Protein AF-A0A7Y2JK57-F1 (afdb_monomer_lite)

Secondary structure (DSSP, 8-state):
--HHHHHHHHHHIIIIIHHHHHHHHTTSSTTHHHHS-TTTHHHHHHHHH--SHHHHHHHHHHHHHHHHHHHHHHHHHHHHHHHHHTTT-----HHHHHHHHHHHHHHHHHHHHHHHTTTS-HHHHHHHHHHHHHHHHHHHHHHHHHHHHHHHHHHHHHHHHHHHHHS---

Sequence (170 aa):
CVFAPALVCFAWMTILGGTAIDLELTGGADGAIIGASNTAKLFVTLGEMISGGFLSAVTIMCVVLILTFLVTSADSGILVMNTIMSGGDQEVGNRHKIVWGVILTAVIGTLLIAGKSGGEDPMNALRNAMIIGALPFTMVMGLMCVALAKALYRDGQREKAATLAATPAE

Radius of gyration: 24.56 Å; chains: 1; bounding box: 64×49×66 Å

Structure (mmCIF, N/CA/C/O backbone):
data_AF-A0A7Y2JK57-F1
#
_entry.id   AF-A0A7Y2JK57-F1
#
loop_
_atom_site.group_PDB
_atom_site.id
_atom_site.type_symbol
_atom_site.label_atom_id
_atom_site.label_alt_id
_atom_site.label_comp_id
_atom_site.label_asym_id
_atom_site.label_entity_id
_atom_site.label_seq_id
_atom_site.pdbx_PDB_ins_code
_atom_site.Cartn_x
_atom_site.Cartn_y
_atom_site.Cartn_z
_atom_site.occupancy
_atom_site.B_iso_or_equiv
_atom_site.auth_seq_id
_atom_site.auth_comp_id
_atom_site.auth_asym_id
_atom_site.auth_atom_id
_atom_site.pdbx_PDB_model_num
ATOM 1 N N . CYS A 1 1 ? -11.832 12.398 6.730 1.00 67.56 1 CYS A N 1
ATOM 2 C CA . CYS A 1 1 ? -11.334 13.070 5.509 1.00 67.56 1 CYS A CA 1
ATOM 3 C C . CYS A 1 1 ? -11.088 12.050 4.392 1.00 67.56 1 CYS A C 1
ATOM 5 O O . CYS A 1 1 ? -9.953 11.649 4.182 1.00 67.56 1 CYS A O 1
ATOM 7 N N . VAL A 1 2 ? -12.139 11.597 3.698 1.00 91.19 2 VAL A N 1
ATOM 8 C CA . VAL A 1 2 ? -12.035 10.531 2.670 1.00 91.19 2 VAL A CA 1
ATOM 9 C C . VAL A 1 2 ? -11.585 11.075 1.304 1.00 91.19 2 VAL A C 1
ATOM 11 O O . VAL A 1 2 ? -10.992 10.355 0.510 1.00 91.19 2 VAL A O 1
ATOM 14 N N . PHE A 1 3 ? -11.795 12.369 1.045 1.00 93.06 3 PHE A N 1
ATOM 15 C CA . PHE A 1 3 ? -11.493 12.988 -0.249 1.00 93.06 3 PHE A CA 1
ATOM 16 C C . PHE A 1 3 ? -9.996 13.067 -0.572 1.00 93.06 3 PHE A C 1
ATOM 18 O O . PHE A 1 3 ? -9.617 12.876 -1.721 1.00 93.06 3 PHE A O 1
ATOM 25 N N . ALA A 1 4 ? -9.140 13.305 0.427 1.00 93.31 4 ALA A N 1
ATOM 26 C CA . ALA A 1 4 ? -7.697 13.435 0.216 1.00 93.31 4 ALA A CA 1
ATOM 27 C C . ALA A 1 4 ? -7.058 12.169 -0.399 1.00 93.31 4 ALA A C 1
ATOM 29 O O . ALA A 1 4 ? -6.470 12.285 -1.474 1.00 93.31 4 ALA A O 1
ATOM 30 N N . PRO A 1 5 ? -7.204 10.958 0.184 1.00 92.12 5 PRO A N 1
ATOM 31 C CA . PRO A 1 5 ? -6.653 9.749 -0.432 1.00 92.12 5 PRO A CA 1
ATOM 32 C C . PRO A 1 5 ? -7.316 9.418 -1.777 1.00 92.12 5 PRO A C 1
ATOM 34 O O . PRO A 1 5 ? -6.629 8.985 -2.697 1.00 92.12 5 PRO A O 1
ATOM 37 N N . ALA A 1 6 ? -8.619 9.682 -1.934 1.00 93.94 6 ALA A N 1
ATOM 38 C CA . ALA A 1 6 ? -9.322 9.435 -3.193 1.00 93.94 6 ALA A CA 1
ATOM 39 C C . ALA A 1 6 ? -8.765 10.277 -4.357 1.00 93.94 6 ALA A C 1
ATOM 41 O O . ALA A 1 6 ? -8.538 9.745 -5.442 1.00 93.94 6 ALA A O 1
ATOM 42 N N . LEU A 1 7 ? -8.493 11.568 -4.129 1.00 94.69 7 LEU A N 1
ATOM 43 C CA . LEU A 1 7 ? -7.912 12.455 -5.142 1.00 94.69 7 LEU A CA 1
ATOM 44 C C . LEU A 1 7 ? -6.485 12.049 -5.521 1.00 94.69 7 LEU A C 1
ATOM 46 O O . LEU A 1 7 ? -6.131 12.104 -6.696 1.00 94.69 7 LEU A O 1
ATOM 50 N N . VAL A 1 8 ? -5.684 11.599 -4.552 1.00 94.25 8 VAL A N 1
ATOM 51 C CA . VAL A 1 8 ? -4.322 11.111 -4.816 1.00 94.25 8 VAL A CA 1
ATOM 52 C C . VAL A 1 8 ? -4.358 9.841 -5.668 1.00 94.25 8 VAL A C 1
ATOM 54 O O . VAL A 1 8 ? -3.643 9.762 -6.666 1.00 94.25 8 VAL A O 1
ATOM 57 N N . CYS A 1 9 ? -5.220 8.874 -5.337 1.00 93.12 9 CYS A N 1
ATOM 58 C CA . CYS A 1 9 ? -5.400 7.672 -6.154 1.00 93.12 9 CYS A CA 1
ATOM 59 C C . CYS A 1 9 ? -5.885 8.012 -7.566 1.00 93.12 9 CYS A C 1
ATOM 61 O O . CYS A 1 9 ? -5.386 7.445 -8.536 1.00 93.12 9 CYS A O 1
ATOM 63 N N . PHE A 1 10 ? -6.823 8.953 -7.691 1.00 94.06 10 PHE A N 1
ATOM 64 C CA . PHE A 1 10 ? -7.305 9.409 -8.990 1.00 94.06 10 PHE A CA 1
ATOM 65 C C . PHE A 1 10 ? -6.174 10.013 -9.829 1.00 94.06 10 PHE A C 1
ATOM 67 O O . PHE A 1 10 ? -5.968 9.579 -10.958 1.00 94.06 10 PHE A O 1
ATOM 74 N N . ALA A 1 11 ? -5.398 10.943 -9.263 1.00 94.62 11 ALA A N 1
ATOM 75 C CA . ALA A 1 11 ? -4.262 11.559 -9.944 1.00 94.62 11 ALA A CA 1
ATOM 76 C C . ALA A 1 11 ? -3.203 10.526 -10.365 1.00 94.62 11 ALA A C 1
ATOM 78 O O . ALA A 1 11 ? -2.682 10.585 -11.474 1.00 94.62 11 ALA A O 1
ATOM 79 N N . TRP A 1 12 ? -2.906 9.544 -9.512 1.00 92.62 12 TRP A N 1
ATOM 80 C CA . TRP A 1 12 ? -1.958 8.478 -9.839 1.00 92.62 12 TRP A CA 1
ATOM 81 C C . TRP A 1 12 ? -2.420 7.632 -11.032 1.00 92.62 12 TRP A C 1
ATOM 83 O O . TRP A 1 12 ? -1.652 7.385 -11.964 1.00 92.62 12 TRP A O 1
ATOM 93 N N . MET A 1 13 ? -3.688 7.209 -11.020 1.00 93.56 13 MET A N 1
ATOM 94 C CA . MET A 1 13 ? -4.256 6.377 -12.080 1.00 93.56 13 MET A CA 1
ATOM 95 C C . MET A 1 13 ? -4.372 7.127 -13.408 1.00 93.56 13 MET A C 1
ATOM 97 O O . MET A 1 13 ? -4.140 6.527 -14.454 1.00 93.56 13 MET A O 1
ATOM 101 N N . THR A 1 14 ? -4.692 8.422 -13.393 1.00 93.38 14 THR A N 1
ATOM 102 C CA . THR A 1 14 ? -4.774 9.220 -14.623 1.00 93.38 14 THR A CA 1
ATOM 103 C C . THR A 1 14 ? -3.398 9.542 -15.194 1.00 93.38 14 THR A C 1
ATOM 105 O O . THR A 1 14 ? -3.212 9.400 -16.397 1.00 93.38 14 THR A O 1
ATOM 108 N N . ILE A 1 15 ? -2.421 9.910 -14.358 1.00 91.88 15 ILE A N 1
ATOM 109 C CA . ILE A 1 15 ? -1.075 10.269 -14.826 1.00 91.88 15 ILE A CA 1
ATOM 110 C C . ILE A 1 15 ? -0.331 9.037 -15.342 1.00 91.88 15 ILE A C 1
ATOM 112 O O . ILE A 1 15 ? 0.148 9.052 -16.468 1.00 91.88 15 ILE A O 1
ATOM 116 N N . LEU A 1 16 ? -0.225 7.960 -14.558 1.00 89.94 16 LEU A N 1
ATOM 117 C CA . LEU A 1 16 ? 0.567 6.794 -14.968 1.00 89.94 16 LEU A CA 1
ATOM 118 C C . LEU A 1 16 ? -0.249 5.786 -15.776 1.00 89.94 16 LEU A C 1
ATOM 120 O O . LEU A 1 16 ? 0.219 5.299 -16.800 1.00 89.94 16 LEU A O 1
ATOM 124 N N . GLY A 1 17 ? -1.470 5.481 -15.335 1.00 90.12 17 GLY A N 1
ATOM 125 C CA . GLY A 1 17 ? -2.341 4.535 -16.035 1.00 90.12 17 GLY A CA 1
ATOM 126 C C . GLY A 1 17 ? -2.852 5.091 -17.362 1.00 90.12 17 GLY A C 1
ATOM 127 O O . GLY A 1 17 ? -2.810 4.391 -18.368 1.00 90.12 17 GLY A O 1
ATOM 128 N N . GLY A 1 18 ? -3.276 6.358 -17.379 1.00 90.88 18 GLY A N 1
ATOM 129 C CA . GLY A 1 18 ? -3.697 7.038 -18.606 1.00 90.88 18 GLY A CA 1
ATOM 130 C C . GLY A 1 18 ? -2.573 7.120 -19.635 1.00 90.88 18 GLY A C 1
ATOM 131 O O . GLY A 1 18 ? -2.787 6.745 -20.782 1.00 90.88 18 GLY A O 1
ATOM 132 N N . THR A 1 19 ? -1.361 7.504 -19.217 1.00 90.50 19 THR A N 1
ATOM 133 C CA . THR A 1 19 ? -0.208 7.575 -20.133 1.00 90.50 19 THR A CA 1
ATOM 134 C C . THR A 1 19 ? 0.209 6.201 -20.660 1.00 90.50 19 THR A C 1
ATOM 136 O O . THR A 1 19 ? 0.517 6.075 -21.839 1.00 90.50 19 THR A O 1
ATOM 139 N N . ALA A 1 20 ? 0.171 5.151 -19.832 1.00 89.69 20 ALA A N 1
ATOM 140 C CA . ALA A 1 20 ? 0.449 3.788 -20.292 1.00 89.69 20 ALA A CA 1
ATOM 141 C C . ALA A 1 20 ? -0.522 3.340 -21.397 1.00 89.69 20 ALA A C 1
ATOM 143 O O . ALA A 1 20 ? -0.108 2.734 -22.381 1.00 89.69 20 ALA A O 1
ATOM 144 N N . ILE A 1 21 ? -1.812 3.651 -21.235 1.00 91.06 21 ILE A N 1
ATOM 145 C CA . ILE A 1 21 ? -2.845 3.336 -22.227 1.00 91.06 21 ILE A CA 1
ATOM 146 C C . ILE A 1 21 ? -2.632 4.157 -23.503 1.00 91.06 21 ILE A C 1
ATOM 148 O O . ILE A 1 21 ? -2.726 3.610 -24.597 1.00 91.06 21 ILE A O 1
ATOM 152 N N . ASP A 1 22 ? -2.327 5.447 -23.371 1.00 90.50 22 ASP A N 1
ATOM 153 C CA . ASP A 1 22 ? -2.100 6.345 -24.507 1.00 90.50 22 ASP A CA 1
ATOM 154 C C . ASP A 1 22 ? -0.892 5.918 -25.361 1.00 90.50 22 ASP A C 1
ATOM 156 O O . ASP A 1 22 ? -0.990 5.858 -26.589 1.00 90.50 22 ASP A O 1
ATOM 160 N N . LEU A 1 23 ? 0.214 5.523 -24.719 1.00 88.50 23 LEU A N 1
ATOM 161 C CA . LEU A 1 23 ? 1.419 5.012 -25.388 1.00 88.50 23 LEU A CA 1
ATOM 162 C C . LEU A 1 23 ? 1.170 3.710 -26.151 1.00 88.50 23 LEU A C 1
ATOM 164 O O . LEU A 1 23 ? 1.705 3.513 -27.242 1.00 88.50 23 LEU A O 1
ATOM 168 N N . GLU A 1 24 ? 0.352 2.829 -25.585 1.00 88.12 24 GLU A N 1
ATOM 169 C CA . GLU A 1 24 ? -0.007 1.560 -26.207 1.00 88.12 24 GLU A CA 1
ATOM 170 C C . GLU A 1 24 ? -0.954 1.774 -27.400 1.00 88.12 24 GLU A C 1
ATOM 172 O O . GLU A 1 24 ? -0.738 1.218 -28.474 1.00 88.12 24 GLU A O 1
ATOM 177 N N . LEU A 1 25 ? -1.962 2.643 -27.260 1.00 88.75 25 LEU A N 1
ATOM 178 C CA . LEU A 1 25 ? -2.932 2.931 -28.325 1.00 88.75 25 LEU A CA 1
ATOM 179 C C . LEU A 1 25 ? -2.341 3.737 -29.487 1.00 88.75 25 LEU A C 1
ATOM 181 O O . LEU A 1 25 ? -2.740 3.536 -30.633 1.00 88.75 25 LEU A O 1
ATOM 185 N N . THR A 1 26 ? -1.395 4.634 -29.207 1.00 87.25 26 THR A N 1
ATOM 186 C CA . THR A 1 26 ? -0.706 5.437 -30.233 1.00 87.25 26 THR A CA 1
ATOM 187 C C . THR A 1 26 ? 0.361 4.619 -30.979 1.00 87.25 26 THR A C 1
ATOM 189 O O . THR A 1 26 ? 0.925 5.088 -31.966 1.00 87.25 26 THR A O 1
ATOM 192 N N . GLY A 1 27 ? 0.630 3.382 -30.541 1.00 78.69 27 GLY A N 1
ATOM 193 C CA . GLY A 1 27 ? 1.646 2.502 -31.122 1.00 78.69 27 GLY A CA 1
ATOM 194 C C . GLY A 1 27 ? 3.078 2.849 -30.707 1.00 78.69 27 GLY A C 1
ATOM 195 O O . GLY A 1 27 ? 4.017 2.300 -31.269 1.00 78.69 27 GLY A O 1
ATOM 196 N N . GLY A 1 28 ? 3.260 3.740 -29.726 1.00 76.31 28 GLY A N 1
ATOM 197 C CA . GLY A 1 28 ? 4.577 4.107 -29.199 1.00 76.31 28 GLY A CA 1
ATOM 198 C C . GLY A 1 28 ? 5.238 2.974 -28.415 1.00 76.31 28 GLY A C 1
ATOM 199 O O . GLY A 1 28 ? 6.454 2.856 -28.450 1.00 76.31 28 GLY A O 1
ATOM 200 N N . ALA A 1 29 ? 4.439 2.124 -27.764 1.00 78.06 29 ALA A N 1
ATOM 201 C CA . ALA A 1 29 ? 4.924 0.966 -27.015 1.00 78.06 29 ALA A CA 1
ATOM 202 C C . ALA A 1 29 ? 4.898 -0.361 -27.802 1.00 78.06 29 ALA A C 1
ATOM 204 O O . ALA A 1 29 ? 5.483 -1.332 -27.337 1.00 78.06 29 ALA A O 1
ATOM 205 N N . ASP A 1 30 ? 4.212 -0.432 -28.950 1.00 81.69 30 ASP A N 1
ATOM 206 C CA . ASP A 1 30 ? 4.121 -1.618 -29.832 1.00 81.69 30 ASP A CA 1
ATOM 207 C C . ASP A 1 30 ? 3.917 -2.971 -29.100 1.00 81.69 30 ASP A C 1
ATOM 209 O O . ASP A 1 30 ? 4.612 -3.958 -29.343 1.00 81.69 30 ASP A O 1
ATOM 213 N N . GLY A 1 31 ? 2.996 -3.038 -28.132 1.00 81.38 31 GLY A N 1
ATOM 214 C CA . GLY A 1 31 ? 2.732 -4.253 -27.354 1.00 81.38 31 GLY A CA 1
ATOM 215 C C . GLY A 1 31 ? 3.665 -4.486 -26.164 1.00 81.38 31 GLY A C 1
ATOM 216 O O . GLY A 1 31 ? 3.441 -5.434 -25.402 1.00 81.38 31 GLY A O 1
ATOM 217 N N . ALA A 1 32 ? 4.689 -3.655 -25.951 1.00 83.94 32 ALA A N 1
ATOM 218 C CA . ALA A 1 32 ? 5.663 -3.835 -24.875 1.00 83.94 32 ALA A CA 1
ATOM 219 C C . ALA A 1 32 ? 5.027 -3.734 -23.480 1.00 83.94 32 ALA A C 1
ATOM 221 O O . ALA A 1 32 ? 5.381 -4.511 -22.588 1.00 83.94 32 ALA A O 1
ATOM 222 N N . ILE A 1 33 ? 4.059 -2.831 -23.271 1.00 83.62 33 ILE A N 1
ATOM 223 C CA . ILE A 1 33 ? 3.411 -2.658 -21.961 1.00 83.62 33 ILE A CA 1
ATOM 224 C C . ILE A 1 33 ? 2.402 -3.787 -21.717 1.00 83.62 33 ILE A C 1
ATOM 226 O O . ILE A 1 33 ? 2.322 -4.318 -20.604 1.00 83.62 33 ILE A O 1
ATOM 230 N N . ILE A 1 34 ? 1.655 -4.204 -22.744 1.00 85.56 34 ILE A N 1
ATOM 231 C CA . ILE A 1 34 ? 0.716 -5.333 -22.642 1.00 85.56 34 ILE A CA 1
ATOM 232 C C . ILE A 1 34 ? 1.458 -6.654 -22.391 1.00 85.56 34 ILE A C 1
ATOM 234 O O . ILE A 1 34 ? 1.031 -7.433 -21.534 1.00 85.56 34 ILE A O 1
ATOM 238 N N . GLY A 1 35 ? 2.563 -6.891 -23.103 1.00 81.94 35 GLY A N 1
ATOM 239 C CA . GLY A 1 35 ? 3.381 -8.104 -22.999 1.00 81.94 35 GLY A CA 1
ATOM 240 C C . GLY A 1 35 ? 4.244 -8.182 -21.737 1.00 81.94 35 GLY A C 1
ATOM 241 O O . GLY A 1 35 ? 4.736 -9.257 -21.389 1.00 81.94 35 GLY A O 1
ATOM 242 N N . ALA A 1 36 ? 4.421 -7.071 -21.019 1.00 84.81 36 ALA A N 1
ATOM 243 C CA . ALA A 1 36 ? 5.170 -7.045 -19.772 1.00 84.81 36 ALA A CA 1
ATOM 244 C C . ALA A 1 36 ? 4.426 -7.748 -18.624 1.00 84.81 36 ALA A C 1
ATOM 246 O O . ALA A 1 36 ? 3.202 -7.673 -18.477 1.00 84.81 36 ALA A O 1
ATOM 247 N N . SER A 1 37 ? 5.190 -8.370 -17.721 1.00 83.12 37 SER A N 1
ATOM 248 C CA . SER A 1 37 ? 4.633 -8.900 -16.473 1.00 83.12 37 SER A CA 1
ATOM 249 C C . SER A 1 37 ? 4.023 -7.773 -15.631 1.00 83.12 37 SER A C 1
ATOM 251 O O . SER A 1 37 ? 4.509 -6.642 -15.639 1.00 83.12 37 SER A O 1
ATOM 253 N N . ASN A 1 38 ? 2.981 -8.072 -14.849 1.00 82.69 38 ASN A N 1
ATOM 254 C CA . ASN A 1 38 ? 2.286 -7.057 -14.041 1.00 82.69 38 ASN A CA 1
ATOM 255 C C . ASN A 1 38 ? 3.220 -6.261 -13.108 1.00 82.69 38 ASN A C 1
ATOM 257 O O . ASN A 1 38 ? 2.955 -5.095 -12.838 1.00 82.69 38 ASN A O 1
ATOM 261 N N . THR A 1 39 ? 4.317 -6.865 -12.646 1.00 83.75 39 THR A N 1
ATOM 262 C CA . THR A 1 39 ? 5.329 -6.202 -11.808 1.00 83.75 39 THR A CA 1
ATOM 263 C C . THR A 1 39 ? 6.249 -5.278 -12.615 1.00 83.75 39 THR A C 1
ATOM 265 O O . THR A 1 39 ? 6.752 -4.294 -12.080 1.00 83.75 39 THR A O 1
ATOM 268 N N . ALA A 1 40 ? 6.468 -5.573 -13.899 1.00 86.31 40 ALA A N 1
ATOM 269 C CA . ALA A 1 40 ? 7.355 -4.812 -14.777 1.00 86.31 40 ALA A CA 1
ATOM 270 C C . ALA A 1 40 ? 6.651 -3.659 -15.510 1.00 86.31 40 ALA A C 1
ATOM 272 O O . ALA A 1 40 ? 7.324 -2.716 -15.914 1.00 86.31 40 ALA A O 1
ATOM 273 N N . LYS A 1 41 ? 5.317 -3.691 -15.648 1.00 89.25 41 LYS A N 1
ATOM 274 C CA . LYS A 1 41 ? 4.536 -2.700 -16.418 1.00 89.25 41 LYS A CA 1
ATOM 275 C C . LYS A 1 41 ? 4.844 -1.244 -16.079 1.00 89.25 41 LYS A C 1
ATOM 277 O O . LYS A 1 41 ? 4.954 -0.429 -16.988 1.00 89.25 41 LYS A O 1
ATOM 282 N N . LEU A 1 42 ? 5.028 -0.919 -14.797 1.00 88.88 42 LEU A N 1
ATOM 283 C CA . LEU A 1 42 ? 5.393 0.436 -14.370 1.00 88.88 42 LEU A CA 1
ATOM 284 C C . LEU A 1 42 ? 6.750 0.859 -14.946 1.00 88.88 42 LEU A C 1
ATOM 286 O O . LEU A 1 42 ? 6.873 1.949 -15.492 1.00 88.88 42 LEU A O 1
ATOM 290 N N . PHE A 1 43 ? 7.753 -0.012 -14.857 1.00 89.69 43 PHE A N 1
ATOM 291 C CA . PHE A 1 43 ? 9.103 0.279 -15.335 1.00 89.69 43 PHE A CA 1
ATOM 292 C C . PHE A 1 43 ? 9.183 0.305 -16.862 1.00 89.69 43 PHE A C 1
ATOM 294 O O . PHE A 1 43 ? 9.877 1.153 -17.409 1.00 89.69 43 PHE A O 1
ATOM 301 N N . VAL A 1 44 ? 8.437 -0.571 -17.541 1.00 88.19 44 VAL A N 1
ATOM 302 C CA . VAL A 1 44 ? 8.335 -0.571 -19.009 1.00 88.19 44 VAL A CA 1
ATOM 303 C C . VAL A 1 44 ? 7.661 0.709 -19.498 1.00 88.19 44 VAL A C 1
ATOM 305 O O . VAL A 1 44 ? 8.207 1.383 -20.359 1.00 88.19 44 VAL A O 1
ATOM 308 N N . THR A 1 45 ? 6.552 1.121 -18.874 1.00 88.31 45 THR A N 1
ATOM 309 C CA . THR A 1 45 ? 5.886 2.393 -19.211 1.00 88.31 45 THR A CA 1
ATOM 310 C C . THR A 1 45 ? 6.831 3.583 -19.023 1.00 88.31 45 THR A C 1
ATOM 312 O O . THR A 1 45 ? 6.915 4.449 -19.886 1.00 88.31 45 THR A O 1
ATOM 315 N N . LEU A 1 46 ? 7.584 3.626 -17.916 1.00 87.19 46 LEU A N 1
ATOM 316 C CA . LEU A 1 46 ? 8.573 4.684 -17.690 1.00 87.19 46 LEU A CA 1
ATOM 317 C C . LEU A 1 46 ? 9.702 4.664 -18.729 1.00 87.19 46 LEU A C 1
ATOM 319 O O . LEU A 1 46 ? 10.172 5.732 -19.112 1.00 87.19 46 LEU A O 1
ATOM 323 N N . GLY A 1 47 ? 10.115 3.477 -19.180 1.00 85.44 47 GLY A N 1
ATOM 324 C CA . GLY A 1 47 ? 11.113 3.301 -20.235 1.00 85.44 47 GLY A CA 1
ATOM 325 C C . GLY A 1 47 ? 10.665 3.845 -21.591 1.00 85.44 47 GLY A C 1
ATOM 326 O O . GLY A 1 47 ? 11.478 4.438 -22.292 1.00 85.44 47 GLY A O 1
ATOM 327 N N . GLU A 1 48 ? 9.376 3.721 -21.916 1.00 85.94 48 GLU A N 1
ATOM 328 C CA . GLU A 1 48 ? 8.797 4.308 -23.133 1.00 85.94 48 GLU A CA 1
ATOM 329 C C . GLU A 1 48 ? 8.592 5.828 -23.017 1.00 85.94 48 GLU A C 1
ATOM 331 O O . GLU A 1 48 ? 8.699 6.561 -23.998 1.00 85.94 48 GLU A O 1
ATOM 336 N N . MET A 1 49 ? 8.336 6.341 -21.809 1.00 82.62 49 MET A N 1
ATOM 337 C CA . MET A 1 49 ? 8.155 7.781 -21.575 1.00 82.62 49 MET A CA 1
ATOM 338 C C . MET A 1 49 ? 9.470 8.566 -21.526 1.00 82.62 49 MET A C 1
ATOM 340 O O . MET A 1 49 ? 9.502 9.751 -21.861 1.00 82.62 49 MET A O 1
ATOM 344 N N . ILE A 1 50 ? 10.534 7.952 -21.009 1.00 84.06 50 ILE A N 1
ATOM 345 C CA . ILE A 1 50 ? 11.770 8.639 -20.637 1.00 84.06 50 ILE A CA 1
ATOM 346 C C . ILE A 1 50 ? 12.962 7.844 -21.158 1.00 84.06 50 ILE A C 1
ATOM 348 O O . ILE A 1 50 ? 13.176 6.700 -20.773 1.00 84.06 50 ILE A O 1
ATOM 352 N N . SER A 1 51 ? 13.819 8.494 -21.945 1.00 78.69 51 SER A N 1
ATOM 353 C CA . SER A 1 51 ? 15.065 7.906 -22.437 1.00 78.69 51 SER A CA 1
ATOM 354 C C . SER A 1 51 ? 16.311 8.509 -21.767 1.00 78.69 51 SER A C 1
ATOM 356 O O . SER A 1 51 ? 16.311 9.633 -21.259 1.00 78.69 51 SER A O 1
ATOM 358 N N . GLY A 1 52 ? 17.406 7.741 -21.746 1.00 80.56 52 GLY A N 1
ATOM 359 C CA . GLY A 1 52 ? 18.728 8.198 -21.298 1.00 80.56 52 GLY A CA 1
ATOM 360 C C . GLY A 1 52 ? 18.986 8.122 -19.785 1.00 80.56 52 GLY A C 1
ATOM 361 O O . GLY A 1 52 ? 18.322 7.401 -19.044 1.00 80.56 52 GLY A O 1
ATOM 362 N N . GLY A 1 53 ? 19.994 8.865 -19.308 1.00 78.25 53 GLY A N 1
ATOM 363 C CA . GLY A 1 53 ? 20.459 8.809 -17.910 1.00 78.25 53 GLY A CA 1
ATOM 364 C C . GLY A 1 53 ? 19.408 9.212 -16.865 1.00 78.25 53 GLY A C 1
ATOM 365 O O . GLY A 1 53 ? 19.484 8.775 -15.717 1.00 78.25 53 GLY A O 1
ATOM 366 N N . PHE A 1 54 ? 18.392 9.982 -17.267 1.00 84.56 54 PHE A N 1
ATOM 367 C CA . PHE A 1 54 ? 17.278 10.374 -16.403 1.00 84.56 54 PHE A CA 1
ATOM 368 C C . PHE A 1 54 ? 16.365 9.186 -16.044 1.00 84.56 54 PHE A C 1
ATOM 370 O O . PHE A 1 54 ? 15.920 9.092 -14.901 1.00 84.56 54 PHE A O 1
ATOM 377 N N . LEU A 1 55 ? 16.176 8.219 -16.954 1.00 88.44 55 LEU A N 1
ATOM 378 C CA . LEU A 1 55 ? 15.405 6.996 -16.686 1.00 88.44 55 LEU A CA 1
ATOM 379 C C . LEU A 1 55 ? 16.006 6.187 -15.531 1.00 88.44 55 LEU A C 1
ATOM 381 O O . LEU A 1 55 ? 15.280 5.694 -14.668 1.00 88.44 55 LEU A O 1
ATOM 385 N N . SER A 1 56 ? 17.337 6.072 -15.497 1.00 86.12 56 SER A N 1
ATOM 386 C CA . SER A 1 56 ? 18.044 5.345 -14.438 1.00 86.12 56 SER A CA 1
ATOM 387 C C . SER A 1 56 ? 17.806 5.994 -13.071 1.00 86.12 56 SER A C 1
ATOM 389 O O . SER A 1 56 ? 17.443 5.311 -12.115 1.00 86.12 56 SER A O 1
ATOM 391 N N . ALA A 1 57 ? 17.895 7.327 -12.994 1.00 88.81 57 ALA A N 1
ATOM 392 C CA . ALA A 1 57 ? 17.623 8.069 -11.764 1.00 88.81 57 ALA A CA 1
ATOM 393 C C . ALA A 1 57 ? 16.175 7.880 -11.274 1.00 88.81 57 ALA A C 1
ATOM 395 O O . ALA A 1 57 ? 15.958 7.592 -10.096 1.00 88.81 57 ALA A O 1
ATOM 396 N N . VAL A 1 58 ? 15.190 7.980 -12.175 1.00 89.56 58 VAL A N 1
ATOM 397 C CA . VAL A 1 58 ? 13.767 7.782 -11.842 1.00 89.56 58 VAL A CA 1
ATOM 398 C C . VAL A 1 58 ? 13.492 6.338 -11.421 1.00 89.56 58 VAL A C 1
ATOM 400 O O . VAL A 1 58 ? 12.806 6.111 -10.429 1.00 89.56 58 VAL A O 1
ATOM 403 N N . THR A 1 59 ? 14.074 5.357 -12.109 1.00 89.81 59 THR A N 1
ATOM 404 C CA . THR A 1 59 ? 13.922 3.933 -11.773 1.00 89.81 59 THR A CA 1
ATOM 405 C C . THR A 1 59 ? 14.469 3.634 -10.380 1.00 89.81 59 THR A C 1
ATOM 407 O O . THR A 1 59 ? 13.783 3.009 -9.570 1.00 89.81 59 THR A O 1
ATOM 410 N N . ILE A 1 60 ? 15.672 4.128 -10.065 1.00 91.25 60 ILE A N 1
ATOM 411 C CA . ILE A 1 60 ? 16.272 3.990 -8.732 1.00 91.25 60 ILE A CA 1
ATOM 412 C C . ILE A 1 60 ? 15.377 4.653 -7.680 1.00 91.25 60 ILE A C 1
ATOM 414 O O . ILE A 1 60 ? 15.077 4.036 -6.658 1.00 91.25 60 ILE A O 1
ATOM 418 N N . MET A 1 61 ? 14.898 5.872 -7.942 1.00 92.81 61 MET A N 1
ATOM 419 C CA . MET A 1 61 ? 13.973 6.571 -7.048 1.00 92.81 61 MET A CA 1
ATOM 420 C C . MET A 1 61 ? 12.699 5.750 -6.793 1.00 92.81 61 MET A C 1
ATOM 422 O O . MET A 1 61 ? 12.310 5.582 -5.639 1.00 92.81 61 MET A O 1
ATOM 426 N N . CYS A 1 62 ? 12.072 5.194 -7.833 1.00 92.69 62 CYS A N 1
ATOM 427 C CA . CYS A 1 62 ? 10.891 4.339 -7.702 1.00 92.69 62 CYS A CA 1
ATOM 428 C C . CYS A 1 62 ? 11.166 3.107 -6.833 1.00 92.69 62 CYS A C 1
ATOM 430 O O . CYS A 1 62 ? 10.356 2.786 -5.966 1.00 92.69 62 CYS A O 1
ATOM 432 N N . VAL A 1 63 ? 12.310 2.443 -7.017 1.00 93.38 63 VAL A N 1
ATOM 433 C CA . VAL A 1 63 ? 12.697 1.288 -6.192 1.00 93.38 63 VAL A CA 1
ATOM 434 C C . VAL A 1 63 ? 12.852 1.693 -4.725 1.00 93.38 63 VAL A C 1
ATOM 436 O O . VAL A 1 63 ? 12.304 1.019 -3.852 1.00 93.38 63 VAL A O 1
ATOM 439 N N . VAL A 1 64 ? 13.528 2.809 -4.436 1.00 95.69 64 VAL A N 1
ATOM 440 C CA . VAL A 1 64 ? 13.674 3.313 -3.058 1.00 95.69 64 VAL A CA 1
ATOM 441 C C . VAL A 1 64 ? 12.315 3.653 -2.443 1.00 95.69 64 VAL A C 1
ATOM 443 O O . VAL A 1 64 ? 12.064 3.299 -1.289 1.00 95.69 64 VAL A O 1
ATOM 446 N N . LEU A 1 65 ? 11.415 4.289 -3.198 1.00 94.06 65 LEU A N 1
ATOM 447 C CA . LEU A 1 65 ? 10.065 4.602 -2.729 1.00 94.06 65 LEU A CA 1
ATOM 448 C C . LEU A 1 65 ? 9.270 3.334 -2.409 1.00 94.06 65 LEU A C 1
ATOM 450 O O . LEU A 1 65 ? 8.700 3.245 -1.325 1.00 94.06 65 LEU A O 1
ATOM 454 N N . ILE A 1 66 ? 9.270 2.338 -3.301 1.00 93.62 66 ILE A N 1
ATOM 455 C CA . ILE A 1 66 ? 8.580 1.057 -3.078 1.00 93.62 66 ILE A CA 1
ATOM 456 C C . ILE A 1 66 ? 9.132 0.360 -1.829 1.00 93.62 66 ILE A C 1
ATOM 458 O O . ILE A 1 66 ? 8.354 -0.098 -0.994 1.00 93.62 66 ILE A O 1
ATOM 462 N N . LEU A 1 67 ? 10.458 0.319 -1.665 1.00 93.88 67 LEU A N 1
ATOM 463 C CA . LEU A 1 67 ? 11.091 -0.264 -0.480 1.00 93.88 67 LEU A CA 1
ATOM 464 C C . LEU A 1 67 ? 10.713 0.485 0.800 1.00 93.88 67 LEU A C 1
ATOM 466 O O . LEU A 1 67 ? 10.398 -0.145 1.807 1.00 93.88 67 LEU A O 1
ATOM 470 N N . THR A 1 68 ? 10.697 1.816 0.759 1.00 94.38 68 THR A N 1
ATOM 471 C CA . THR A 1 68 ? 10.329 2.640 1.918 1.00 94.38 68 THR A CA 1
ATOM 472 C C . THR A 1 68 ? 8.867 2.410 2.297 1.00 94.38 68 THR A C 1
ATOM 474 O O . THR A 1 68 ? 8.579 2.127 3.456 1.00 94.38 68 THR A O 1
ATOM 477 N N . PHE A 1 69 ? 7.948 2.428 1.325 1.00 92.56 6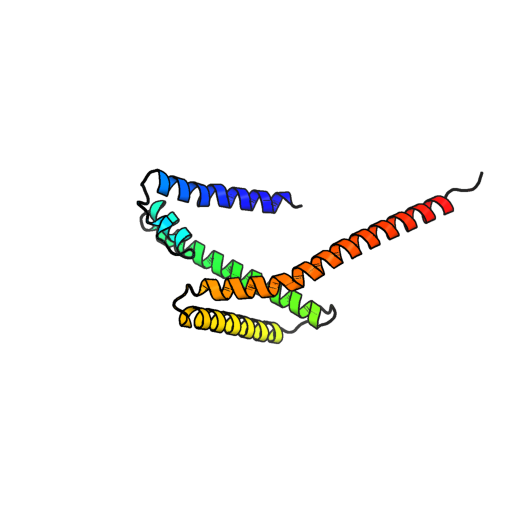9 PHE A N 1
ATOM 478 C CA . PHE A 1 69 ? 6.534 2.123 1.558 1.00 92.56 69 PHE A CA 1
ATOM 479 C C . PHE A 1 69 ? 6.324 0.718 2.123 1.00 92.56 69 PHE A C 1
ATOM 481 O O . PHE A 1 69 ? 5.518 0.548 3.037 1.00 92.56 69 PHE A O 1
ATOM 488 N N . LEU A 1 70 ? 7.064 -0.275 1.624 1.00 90.75 70 LEU A N 1
ATOM 489 C CA . LEU A 1 70 ? 7.011 -1.641 2.136 1.00 90.75 70 LEU A CA 1
ATOM 490 C C . LEU A 1 70 ? 7.446 -1.696 3.605 1.00 90.75 70 LEU A C 1
ATOM 492 O O . LEU A 1 70 ? 6.726 -2.261 4.427 1.00 90.75 70 LEU A O 1
ATOM 496 N N . VAL A 1 71 ? 8.581 -1.082 3.953 1.00 89.44 71 VAL A N 1
ATOM 497 C CA . VAL A 1 71 ? 9.103 -1.073 5.330 1.00 89.44 71 VAL A CA 1
ATOM 498 C C . VAL A 1 71 ? 8.161 -0.327 6.277 1.00 89.44 71 VAL A C 1
ATOM 500 O O . VAL A 1 71 ? 7.830 -0.844 7.342 1.00 89.44 71 VAL A O 1
ATOM 503 N N . THR A 1 72 ? 7.674 0.853 5.888 1.00 92.00 72 THR A N 1
ATOM 504 C CA . THR A 1 72 ? 6.745 1.645 6.708 1.00 92.00 72 THR A CA 1
ATOM 505 C C . THR A 1 72 ? 5.400 0.936 6.903 1.00 92.00 72 THR A C 1
ATOM 507 O O . THR A 1 72 ? 4.845 0.953 8.006 1.00 92.00 72 THR A O 1
ATOM 510 N N . SER A 1 73 ? 4.880 0.278 5.861 1.00 90.62 73 SER A N 1
ATOM 511 C CA . SER A 1 73 ? 3.644 -0.506 5.947 1.00 90.62 73 SER A CA 1
ATOM 512 C C . SER A 1 73 ? 3.811 -1.726 6.857 1.00 90.62 73 SER A C 1
ATOM 514 O O . SER A 1 73 ? 2.951 -1.975 7.704 1.00 90.62 73 SER A O 1
ATOM 516 N N . ALA A 1 74 ? 4.936 -2.439 6.745 1.00 87.75 74 ALA A N 1
ATOM 517 C CA . ALA A 1 74 ? 5.241 -3.586 7.592 1.00 87.75 74 ALA A CA 1
ATOM 518 C C . ALA A 1 74 ? 5.388 -3.197 9.073 1.00 87.75 74 ALA A C 1
ATOM 520 O O . ALA A 1 74 ? 4.798 -3.859 9.926 1.00 87.75 74 ALA A O 1
ATOM 521 N N . ASP A 1 75 ? 6.111 -2.115 9.392 1.00 85.94 75 ASP A N 1
ATOM 522 C CA . ASP A 1 75 ? 6.266 -1.654 10.784 1.00 85.94 75 ASP A CA 1
ATOM 523 C C . ASP A 1 75 ? 4.915 -1.264 11.403 1.00 85.94 75 ASP A C 1
ATOM 525 O O . ASP A 1 75 ? 4.601 -1.687 12.517 1.00 85.94 75 ASP A O 1
ATOM 529 N N . SER A 1 76 ? 4.065 -0.562 10.646 1.00 89.25 76 SER A N 1
ATOM 530 C CA . SER A 1 76 ? 2.709 -0.208 11.092 1.00 89.25 76 SER A CA 1
ATOM 531 C C . SER A 1 76 ? 1.843 -1.451 11.343 1.00 89.25 76 SER A C 1
ATOM 533 O O . SER A 1 76 ? 1.124 -1.519 12.340 1.00 89.25 76 SER A O 1
ATOM 535 N N . GLY A 1 77 ? 1.927 -2.461 10.469 1.00 86.88 77 GLY A N 1
ATOM 536 C CA . GLY A 1 77 ? 1.175 -3.712 10.611 1.00 86.88 77 GLY A CA 1
ATOM 537 C C . GLY A 1 77 ? 1.610 -4.542 11.820 1.00 86.88 77 GLY A C 1
ATOM 538 O O . GLY A 1 77 ? 0.766 -5.037 12.569 1.00 86.88 77 GLY A O 1
ATOM 539 N N . ILE A 1 78 ? 2.921 -4.649 12.049 1.00 85.69 78 ILE A N 1
ATOM 540 C CA . ILE A 1 78 ? 3.484 -5.338 13.216 1.00 85.69 78 ILE A CA 1
ATOM 541 C C . ILE A 1 78 ? 3.066 -4.629 14.505 1.00 85.69 78 ILE A C 1
ATOM 543 O O . ILE A 1 78 ? 2.707 -5.298 15.471 1.00 85.69 78 ILE A O 1
ATOM 547 N N . LEU A 1 79 ? 3.066 -3.293 14.524 1.00 84.44 79 LEU A N 1
ATOM 548 C CA . LEU A 1 79 ? 2.616 -2.522 15.681 1.00 84.44 79 LEU A CA 1
ATOM 549 C C . LEU A 1 79 ? 1.153 -2.832 16.029 1.00 84.44 79 LEU A C 1
ATOM 551 O O . LEU A 1 79 ? 0.869 -3.164 17.176 1.00 84.44 79 LEU A O 1
ATOM 555 N N . VAL A 1 80 ? 0.247 -2.818 15.047 1.00 85.81 80 VAL A N 1
ATOM 556 C CA . VAL A 1 80 ? -1.177 -3.127 15.276 1.00 85.81 80 VAL A CA 1
ATOM 557 C C . VAL A 1 80 ? -1.378 -4.562 15.769 1.00 85.81 80 VAL A C 1
ATOM 559 O O . VAL A 1 80 ? -2.099 -4.775 16.743 1.00 85.81 80 VAL A O 1
ATOM 562 N N . MET A 1 81 ? -0.733 -5.546 15.133 1.00 83.38 81 MET A N 1
ATOM 563 C CA . MET A 1 81 ? -0.813 -6.955 15.550 1.00 83.38 81 MET A CA 1
ATOM 564 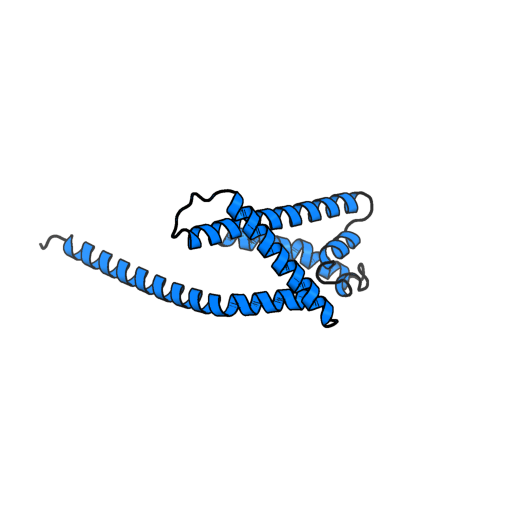C C . MET A 1 81 ? -0.413 -7.120 17.017 1.00 83.38 81 MET A C 1
ATOM 566 O O . MET A 1 81 ? -1.066 -7.818 17.790 1.00 83.38 81 MET A O 1
ATOM 570 N N . ASN A 1 82 ? 0.658 -6.443 17.394 1.00 79.50 82 ASN A N 1
ATOM 571 C CA . ASN A 1 82 ? 1.241 -6.534 18.709 1.00 79.50 82 ASN A CA 1
ATOM 572 C C . ASN A 1 82 ? 0.378 -5.862 19.784 1.00 79.50 82 ASN A C 1
ATOM 574 O O . ASN A 1 82 ? 0.155 -6.441 20.841 1.00 79.50 82 ASN A O 1
ATOM 578 N N . THR A 1 83 ? -0.207 -4.698 19.488 1.00 82.56 83 THR A N 1
ATOM 579 C CA . THR A 1 83 ? -1.189 -4.064 20.380 1.00 82.56 83 THR A CA 1
ATOM 580 C C . THR A 1 83 ? -2.395 -4.977 20.631 1.00 82.56 83 THR A C 1
ATOM 582 O O . THR A 1 83 ? -2.894 -5.035 21.753 1.00 82.56 83 THR A O 1
ATOM 585 N N . ILE A 1 84 ? -2.847 -5.734 19.623 1.00 83.31 84 ILE A N 1
ATOM 586 C CA . ILE A 1 84 ? -3.935 -6.714 19.786 1.00 83.31 84 ILE A CA 1
ATOM 587 C C . ILE A 1 84 ? -3.498 -7.872 20.701 1.00 83.31 84 ILE A C 1
ATOM 589 O O . ILE A 1 84 ? -4.260 -8.276 21.578 1.00 83.31 84 ILE A O 1
ATOM 593 N N . MET A 1 85 ? -2.278 -8.393 20.527 1.00 79.19 85 MET A N 1
ATOM 594 C CA . MET A 1 85 ? -1.751 -9.516 21.320 1.00 79.19 85 MET A CA 1
ATOM 595 C C . MET A 1 85 ? -1.445 -9.146 22.776 1.00 79.19 85 MET A C 1
ATOM 597 O O . MET A 1 85 ? -1.664 -9.964 23.666 1.00 79.19 85 MET A O 1
ATOM 601 N N . SER A 1 86 ? -1.003 -7.915 23.029 1.00 76.00 86 SER A N 1
ATOM 602 C CA . SER A 1 86 ? -0.718 -7.396 24.374 1.00 76.00 86 SER A CA 1
ATOM 603 C C . SER A 1 86 ? -1.968 -6.891 25.109 1.00 76.00 86 SER A C 1
ATOM 605 O O . SER A 1 86 ? -1.855 -6.243 26.145 1.00 76.00 86 SER A O 1
ATOM 607 N N . GLY A 1 87 ? -3.174 -7.145 24.584 1.00 74.94 87 GLY A N 1
ATOM 608 C CA . GLY A 1 87 ? -4.430 -6.720 25.213 1.00 74.94 87 GLY A CA 1
ATOM 609 C C . GLY A 1 87 ? -4.642 -5.201 25.240 1.00 74.94 87 GLY A C 1
ATOM 610 O O . GLY A 1 87 ? -5.425 -4.714 26.051 1.00 74.94 87 GLY A O 1
ATOM 611 N N . GLY A 1 88 ? -3.962 -4.455 24.364 1.00 67.44 88 GLY A N 1
ATOM 612 C CA . GLY A 1 88 ? -4.014 -2.993 24.293 1.00 67.44 88 GLY A CA 1
ATOM 613 C C . GLY A 1 88 ? -2.785 -2.274 24.850 1.00 67.44 88 GLY A C 1
ATOM 614 O O . GLY A 1 88 ? -2.730 -1.049 24.748 1.00 67.44 88 GLY A O 1
ATOM 615 N N . ASP A 1 89 ? -1.801 -2.994 25.397 1.00 67.38 89 ASP A N 1
ATOM 616 C CA . ASP A 1 89 ? -0.563 -2.378 25.877 1.00 67.38 89 ASP A CA 1
ATOM 617 C C . ASP A 1 89 ? 0.355 -1.957 24.709 1.00 67.38 89 ASP A C 1
ATOM 619 O O . ASP A 1 89 ? 0.521 -2.679 23.720 1.00 67.38 89 ASP A O 1
ATOM 623 N N . GLN A 1 90 ? 0.909 -0.748 24.809 1.00 61.25 90 GLN A N 1
ATOM 624 C CA . GLN A 1 90 ? 1.703 -0.079 23.768 1.00 61.25 90 GLN A CA 1
ATOM 625 C C . GLN A 1 90 ? 3.211 -0.298 23.958 1.00 61.25 90 GLN A C 1
ATOM 627 O O . GLN A 1 90 ? 3.990 -0.062 23.031 1.00 61.25 90 GLN A O 1
ATOM 632 N N . GLU A 1 91 ? 3.650 -0.751 25.136 1.00 57.00 91 GLU A N 1
ATOM 633 C CA . GLU A 1 91 ? 5.065 -0.994 25.405 1.00 57.00 91 GLU A CA 1
ATOM 634 C C . GLU A 1 91 ? 5.486 -2.364 24.905 1.00 57.00 91 GLU A C 1
ATOM 636 O O . GLU A 1 91 ? 5.343 -3.380 25.586 1.00 57.00 91 GLU A O 1
ATOM 641 N N . VAL A 1 92 ? 6.053 -2.409 23.700 1.00 59.28 92 VAL A N 1
ATOM 642 C CA . VAL A 1 92 ? 6.591 -3.669 23.203 1.00 59.28 92 VAL A CA 1
ATOM 643 C C . VAL A 1 92 ? 8.010 -3.534 22.694 1.00 59.28 92 VAL A C 1
ATOM 645 O O . VAL A 1 92 ? 8.333 -2.705 21.846 1.00 59.28 92 VAL A O 1
ATOM 648 N N . GLY A 1 93 ? 8.872 -4.400 23.228 1.00 64.50 93 GLY A N 1
ATOM 649 C CA . GLY A 1 93 ? 10.296 -4.406 22.939 1.00 64.50 93 GLY A CA 1
ATOM 650 C C . GLY A 1 93 ? 10.608 -4.709 21.472 1.00 64.50 93 GLY A C 1
ATOM 651 O O . GLY A 1 93 ? 10.025 -5.604 20.855 1.00 64.50 93 GLY A O 1
ATOM 652 N N . ASN A 1 94 ? 11.625 -4.024 20.944 1.00 69.75 94 ASN A N 1
ATOM 653 C CA . ASN A 1 94 ? 12.112 -4.133 19.560 1.00 69.75 94 ASN A CA 1
ATOM 654 C C . ASN A 1 94 ? 12.382 -5.577 19.089 1.00 69.75 94 ASN A C 1
ATOM 656 O O . ASN A 1 94 ? 12.321 -5.862 17.896 1.00 69.75 94 ASN A O 1
ATOM 660 N N . ARG A 1 95 ? 12.641 -6.510 20.017 1.00 74.00 95 ARG A N 1
ATOM 661 C CA . ARG A 1 95 ? 12.848 -7.937 19.722 1.00 74.00 95 ARG A CA 1
ATOM 662 C C . ARG A 1 95 ? 11.615 -8.594 19.095 1.00 74.00 95 ARG A C 1
ATOM 664 O O . ARG A 1 95 ? 11.767 -9.404 18.188 1.00 74.00 95 ARG A O 1
ATOM 671 N N . HIS A 1 96 ? 10.411 -8.223 19.531 1.00 72.62 96 HIS A N 1
ATOM 672 C CA . HIS A 1 96 ? 9.169 -8.792 19.003 1.00 72.62 96 HIS A CA 1
ATOM 673 C C . HIS A 1 96 ? 8.930 -8.365 17.549 1.00 72.62 96 HIS A C 1
ATOM 675 O O . HIS A 1 96 ? 8.556 -9.188 16.715 1.00 72.62 96 HIS A O 1
ATOM 681 N N . LYS A 1 97 ? 9.252 -7.105 17.216 1.00 75.38 97 LYS A N 1
ATOM 682 C CA . LYS A 1 97 ? 9.143 -6.590 15.845 1.00 75.38 97 LYS A CA 1
ATOM 683 C C . LYS A 1 97 ? 10.021 -7.359 14.859 1.00 75.38 97 LYS A C 1
ATOM 685 O O . LYS A 1 97 ? 9.568 -7.717 13.777 1.00 75.38 97 LYS A O 1
ATOM 690 N N . ILE A 1 98 ? 11.263 -7.647 15.251 1.00 80.38 98 ILE A N 1
ATOM 691 C CA . ILE A 1 98 ? 12.220 -8.373 14.405 1.00 80.38 98 ILE A CA 1
ATOM 692 C C . ILE A 1 98 ? 11.749 -9.813 14.170 1.00 80.38 98 ILE A C 1
ATOM 694 O O . ILE A 1 98 ? 11.776 -10.279 13.034 1.00 80.38 98 ILE A O 1
ATOM 698 N N . VAL A 1 99 ? 11.266 -10.502 15.211 1.00 84.75 99 VAL A N 1
ATOM 699 C CA . VAL A 1 99 ? 10.757 -11.880 15.088 1.00 84.75 99 VAL A CA 1
ATOM 700 C C . VAL A 1 99 ? 9.584 -11.945 14.109 1.00 84.75 99 VAL A C 1
ATOM 702 O O . VAL A 1 99 ? 9.606 -12.763 13.189 1.00 84.75 99 VAL A O 1
ATOM 705 N N . TRP A 1 100 ? 8.601 -11.050 14.237 1.00 82.88 100 TRP A N 1
ATOM 706 C CA . TRP A 1 100 ? 7.469 -11.008 13.306 1.00 82.88 100 TRP A CA 1
ATOM 707 C C . TRP A 1 100 ? 7.869 -10.610 11.888 1.00 82.88 100 TRP A C 1
ATOM 709 O O . TRP A 1 100 ? 7.367 -11.203 10.937 1.00 82.88 100 TRP A O 1
ATOM 719 N N . GLY A 1 101 ? 8.812 -9.679 11.725 1.00 84.25 101 GLY A N 1
ATOM 720 C CA . GLY A 1 101 ? 9.354 -9.330 10.410 1.00 84.25 101 GLY A CA 1
ATOM 721 C C . GLY A 1 101 ? 10.006 -10.524 9.701 1.00 84.25 101 GLY A C 1
ATOM 722 O O . GLY A 1 101 ? 9.775 -10.742 8.508 1.00 84.25 101 GLY A O 1
ATOM 723 N N . VAL A 1 102 ? 10.766 -11.345 10.434 1.00 87.38 102 VAL A N 1
ATOM 724 C CA . VAL A 1 102 ? 11.382 -12.570 9.895 1.00 87.38 102 VAL A CA 1
ATOM 725 C C . VAL A 1 102 ? 10.319 -13.604 9.526 1.00 87.38 102 VAL A C 1
ATOM 727 O O . VAL A 1 102 ? 10.383 -14.168 8.434 1.00 87.38 102 VAL A O 1
ATOM 730 N N . ILE A 1 103 ? 9.318 -13.820 10.385 1.00 88.19 103 ILE A N 1
ATOM 731 C CA . ILE A 1 103 ? 8.213 -14.751 10.108 1.00 88.19 103 ILE A CA 1
ATOM 732 C C . ILE A 1 103 ? 7.447 -14.320 8.852 1.00 88.19 103 ILE A C 1
ATOM 734 O O . ILE A 1 103 ? 7.231 -15.142 7.964 1.00 88.19 103 ILE A O 1
ATOM 738 N N . LEU A 1 104 ? 7.090 -13.037 8.728 1.00 86.94 104 LEU A N 1
ATOM 739 C CA . LEU A 1 104 ? 6.405 -12.503 7.545 1.00 86.94 104 LEU A CA 1
ATOM 740 C C . LEU A 1 104 ? 7.235 -12.709 6.273 1.00 86.94 104 LEU A C 1
ATOM 742 O O . LEU A 1 104 ? 6.710 -13.170 5.261 1.00 86.94 104 LEU A O 1
ATOM 746 N N . THR A 1 105 ? 8.540 -12.437 6.335 1.00 87.38 105 THR A N 1
ATOM 747 C CA . THR A 1 105 ? 9.449 -12.642 5.197 1.00 87.38 105 THR A CA 1
ATOM 748 C C . THR A 1 105 ? 9.543 -14.121 4.811 1.00 87.38 105 THR A C 1
ATOM 750 O O . THR A 1 105 ? 9.520 -14.448 3.626 1.00 87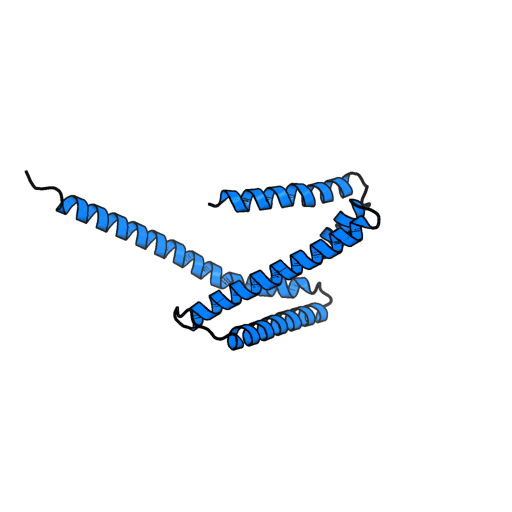.38 105 THR A O 1
ATOM 753 N N . ALA A 1 106 ? 9.594 -15.030 5.790 1.00 90.75 106 ALA A N 1
ATOM 754 C CA . ALA A 1 106 ? 9.615 -16.471 5.548 1.00 90.75 106 ALA A CA 1
ATOM 755 C C . ALA A 1 106 ? 8.306 -16.976 4.920 1.00 90.75 106 ALA A C 1
ATOM 757 O O . ALA A 1 106 ? 8.338 -17.776 3.983 1.00 90.75 106 ALA A O 1
ATOM 758 N N . VAL A 1 107 ? 7.157 -16.483 5.390 1.00 88.44 107 VAL A N 1
ATOM 759 C CA . VAL A 1 107 ? 5.838 -16.798 4.819 1.00 88.44 107 VAL A CA 1
ATOM 760 C C . VAL A 1 107 ? 5.753 -16.317 3.369 1.00 88.44 107 VAL A C 1
ATOM 762 O O . VAL A 1 107 ? 5.398 -17.093 2.486 1.00 88.44 107 VAL A O 1
ATOM 765 N N . ILE A 1 108 ? 6.160 -15.078 3.081 1.00 87.19 108 ILE A N 1
ATOM 766 C CA . ILE A 1 108 ? 6.187 -14.559 1.705 1.00 87.19 108 ILE A CA 1
ATOM 767 C C . ILE A 1 108 ? 7.137 -15.390 0.832 1.00 87.19 108 ILE A C 1
ATOM 769 O O . ILE A 1 108 ? 6.762 -15.797 -0.266 1.00 87.19 108 ILE A O 1
ATOM 773 N N . GLY A 1 109 ? 8.344 -15.689 1.321 1.00 87.31 109 GLY A N 1
ATOM 774 C CA . GLY A 1 109 ? 9.320 -16.501 0.593 1.00 87.31 109 GLY A CA 1
ATOM 775 C C . GLY A 1 109 ? 8.790 -17.895 0.253 1.00 87.31 109 GLY A C 1
ATOM 776 O O . GLY A 1 109 ? 8.903 -18.336 -0.890 1.00 87.31 109 GLY A O 1
ATOM 777 N N . THR A 1 110 ? 8.146 -18.567 1.207 1.00 87.38 110 THR A N 1
ATOM 778 C CA . THR A 1 110 ? 7.528 -19.883 0.978 1.00 87.38 110 THR A CA 1
ATOM 779 C C . THR A 1 110 ? 6.352 -19.820 0.005 1.00 87.38 110 THR A C 1
ATOM 781 O O . THR A 1 110 ? 6.274 -20.671 -0.878 1.00 87.38 110 THR A O 1
ATOM 784 N N . LEU A 1 111 ? 5.492 -18.798 0.080 1.00 85.00 111 LEU A N 1
ATOM 785 C CA . LEU A 1 111 ? 4.394 -18.580 -0.875 1.00 85.00 111 LEU A CA 1
ATOM 786 C C . LEU A 1 111 ? 4.896 -18.360 -2.308 1.00 85.00 111 LEU A C 1
ATOM 788 O O . LEU A 1 111 ? 4.332 -18.915 -3.250 1.00 85.00 111 LEU A O 1
ATOM 792 N N . LEU A 1 112 ? 5.978 -17.595 -2.479 1.00 85.25 112 LEU A N 1
ATOM 793 C CA . LEU A 1 112 ? 6.588 -17.366 -3.791 1.00 85.25 112 LEU A CA 1
ATOM 794 C C . LEU A 1 112 ? 7.205 -18.648 -4.371 1.00 85.25 112 LEU A C 1
ATOM 796 O O . LEU A 1 112 ? 7.065 -18.911 -5.567 1.00 85.25 112 LEU A O 1
ATOM 800 N N . ILE A 1 113 ? 7.857 -19.465 -3.537 1.00 84.19 113 ILE A N 1
ATOM 801 C CA . ILE A 1 113 ? 8.412 -20.764 -3.953 1.00 84.19 113 ILE A CA 1
ATOM 802 C C . ILE A 1 113 ? 7.286 -21.748 -4.299 1.00 84.19 113 ILE A C 1
ATOM 804 O O . ILE A 1 113 ? 7.368 -22.430 -5.321 1.00 84.19 113 ILE A O 1
ATOM 808 N N . ALA A 1 114 ? 6.221 -21.791 -3.495 1.00 81.44 114 ALA A N 1
ATOM 809 C CA . ALA A 1 114 ? 5.054 -22.633 -3.744 1.00 81.44 114 ALA A CA 1
ATOM 810 C C . ALA A 1 114 ? 4.369 -22.274 -5.071 1.00 81.44 114 ALA A C 1
ATOM 812 O O . ALA A 1 114 ? 4.053 -23.170 -5.851 1.00 81.44 114 ALA A O 1
ATOM 813 N N . GLY A 1 115 ? 4.221 -20.978 -5.373 1.00 73.62 115 GLY A N 1
ATOM 814 C CA . GLY A 1 115 ? 3.693 -20.520 -6.661 1.00 73.62 115 GLY A CA 1
ATOM 815 C C . GLY A 1 115 ? 4.572 -20.927 -7.849 1.00 73.62 115 GLY A C 1
ATOM 816 O O . GLY A 1 115 ? 4.056 -21.340 -8.882 1.00 73.62 115 GLY A O 1
ATOM 817 N N . LYS A 1 116 ? 5.902 -20.920 -7.686 1.00 69.06 116 LYS A N 1
ATOM 818 C CA . LYS A 1 116 ? 6.845 -21.343 -8.736 1.00 69.06 116 LYS A CA 1
ATOM 819 C C . LYS A 1 116 ? 6.770 -22.843 -9.062 1.00 69.06 116 LYS A C 1
ATOM 821 O O . LYS A 1 116 ? 7.078 -23.233 -10.186 1.00 69.06 116 LYS A O 1
ATOM 826 N N . SER A 1 117 ? 6.364 -23.685 -8.110 1.00 61.00 117 SER A N 1
ATOM 827 C CA . SER A 1 117 ? 6.318 -25.146 -8.286 1.00 61.00 117 SER A CA 1
ATOM 828 C C . SER A 1 117 ? 5.166 -25.637 -9.178 1.00 61.00 117 SER A C 1
ATOM 830 O O . SER A 1 117 ? 5.191 -26.795 -9.590 1.00 61.00 117 SE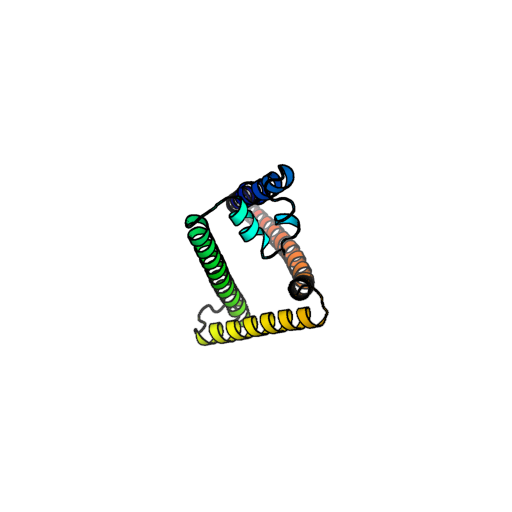R A O 1
ATOM 832 N N . GLY A 1 118 ? 4.175 -24.788 -9.475 1.00 61.28 118 GLY A N 1
ATOM 833 C CA . GLY A 1 118 ? 3.017 -25.115 -10.318 1.00 61.28 118 GLY A CA 1
ATOM 834 C C . GLY A 1 118 ? 3.134 -24.688 -11.786 1.00 61.28 118 GLY A C 1
ATOM 835 O O . GLY A 1 118 ? 2.192 -24.892 -12.541 1.00 61.28 118 GLY A O 1
ATOM 836 N N . GLY A 1 119 ? 4.248 -24.067 -12.200 1.00 58.50 119 GLY A N 1
ATOM 837 C CA . GLY A 1 119 ? 4.373 -23.447 -13.530 1.00 58.50 119 GLY A CA 1
ATOM 838 C C . GLY A 1 119 ? 3.551 -22.161 -13.710 1.00 58.50 119 GLY A C 1
ATOM 839 O O . GLY A 1 119 ? 3.564 -21.577 -14.790 1.00 58.50 119 GLY A O 1
ATOM 840 N N . GLU A 1 120 ? 2.860 -21.710 -12.661 1.00 60.38 120 GLU A N 1
ATOM 841 C CA . GLU A 1 120 ? 2.031 -20.506 -12.644 1.00 60.38 120 GLU A CA 1
ATOM 842 C C . GLU A 1 120 ? 2.818 -19.277 -12.166 1.00 60.38 120 GLU A C 1
ATOM 844 O O . GLU A 1 120 ? 3.868 -19.383 -11.525 1.00 60.38 120 GLU A O 1
ATOM 849 N N . ASP A 1 121 ? 2.285 -18.084 -12.448 1.00 70.69 121 ASP A N 1
ATOM 850 C CA . ASP A 1 121 ? 2.825 -16.833 -11.922 1.00 70.69 121 ASP A CA 1
ATOM 851 C C . ASP A 1 121 ? 2.950 -16.907 -10.385 1.00 70.69 121 ASP A C 1
ATOM 853 O O . ASP A 1 121 ? 1.940 -17.103 -9.698 1.00 70.69 121 ASP A O 1
ATOM 857 N N . PRO A 1 122 ? 4.136 -16.654 -9.793 1.00 72.44 12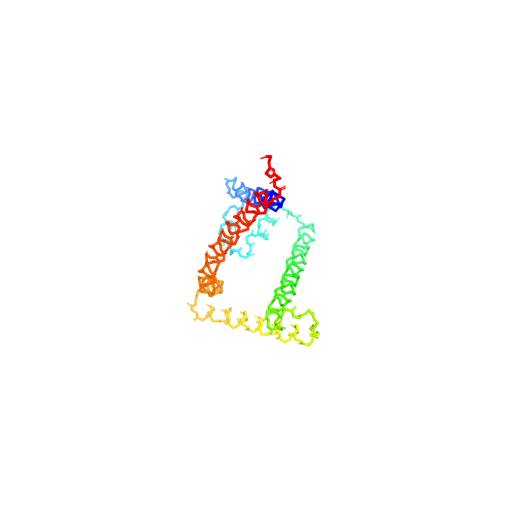2 PRO A N 1
ATOM 858 C CA . PRO A 1 122 ? 4.343 -16.741 -8.341 1.00 72.44 122 PRO A CA 1
ATOM 859 C C . PRO A 1 122 ? 3.445 -15.773 -7.550 1.00 72.44 122 PRO A C 1
ATOM 861 O O . PRO A 1 122 ? 3.223 -15.939 -6.351 1.00 72.44 122 PRO A O 1
ATOM 864 N N . MET A 1 123 ? 2.891 -14.769 -8.232 1.00 77.31 123 MET A N 1
ATOM 865 C CA . MET A 1 123 ? 1.954 -13.803 -7.676 1.00 77.31 123 MET A CA 1
ATOM 866 C C . MET A 1 123 ? 0.551 -14.382 -7.441 1.00 77.31 123 MET A C 1
ATOM 868 O O . MET A 1 123 ? -0.162 -13.893 -6.564 1.00 77.31 123 MET A O 1
ATOM 872 N N . ASN A 1 124 ? 0.134 -15.411 -8.184 1.00 81.75 124 ASN A N 1
ATOM 873 C CA . ASN A 1 124 ? -1.201 -15.994 -8.027 1.00 81.75 124 ASN A CA 1
ATOM 874 C C . ASN A 1 124 ? -1.346 -16.702 -6.679 1.00 81.75 124 ASN A C 1
ATOM 876 O O . ASN A 1 124 ? -2.345 -16.496 -5.992 1.00 81.75 124 ASN A O 1
ATOM 880 N N . ALA A 1 125 ? -0.319 -17.435 -6.240 1.00 83.94 125 ALA A N 1
ATOM 881 C CA . ALA A 1 125 ? -0.297 -18.048 -4.912 1.00 83.94 125 ALA A CA 1
ATOM 882 C C . ALA A 1 125 ? -0.442 -16.998 -3.795 1.00 83.94 125 ALA A C 1
ATOM 884 O O . ALA A 1 125 ? -1.255 -17.163 -2.884 1.00 83.94 125 ALA A O 1
ATOM 885 N N . LEU A 1 126 ? 0.286 -15.879 -3.904 1.00 86.06 126 LEU A N 1
ATOM 886 C CA . LEU A 1 126 ? 0.206 -14.783 -2.938 1.00 86.06 126 LEU A CA 1
ATOM 887 C C . LEU A 1 126 ? -1.183 -14.121 -2.935 1.00 86.06 126 LEU A C 1
ATOM 889 O O . LEU A 1 126 ?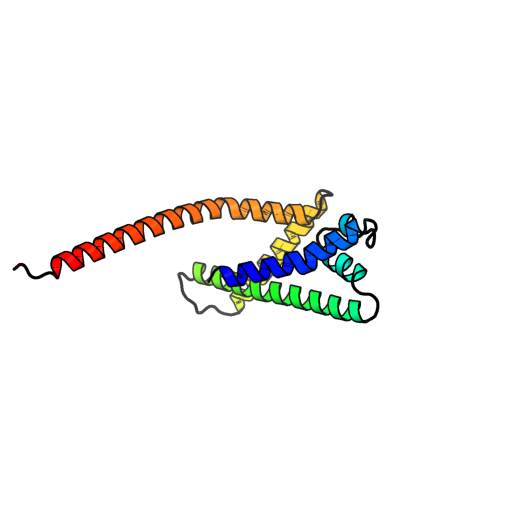 -1.748 -13.881 -1.870 1.00 86.06 126 LEU A O 1
ATOM 893 N N . ARG A 1 127 ? -1.766 -13.867 -4.114 1.00 86.25 127 ARG A N 1
ATOM 894 C CA . ARG A 1 127 ? -3.125 -13.311 -4.255 1.00 86.25 127 ARG A CA 1
ATOM 895 C C . ARG A 1 127 ? -4.187 -14.228 -3.661 1.00 86.25 127 ARG A C 1
ATOM 897 O O . ARG A 1 127 ? -5.034 -13.755 -2.907 1.00 86.25 127 ARG A O 1
ATOM 904 N N . ASN A 1 128 ? -4.114 -15.524 -3.943 1.00 87.44 128 ASN A N 1
ATOM 905 C CA . ASN A 1 128 ? -5.062 -16.504 -3.420 1.00 87.44 128 ASN A CA 1
ATOM 906 C C . ASN A 1 128 ? -4.996 -16.578 -1.891 1.00 87.44 128 ASN A C 1
ATOM 908 O O . ASN A 1 128 ? -6.035 -16.535 -1.235 1.00 87.44 128 ASN A O 1
ATOM 912 N N . ALA A 1 129 ? -3.792 -16.604 -1.313 1.00 88.00 129 ALA A N 1
ATOM 913 C CA . ALA A 1 129 ? -3.617 -16.571 0.137 1.00 88.00 129 ALA A CA 1
ATOM 914 C C . ALA A 1 129 ? -4.219 -15.301 0.769 1.00 88.00 129 ALA A C 1
ATOM 916 O O . ALA A 1 129 ? -4.903 -15.391 1.789 1.00 88.00 129 ALA A O 1
ATOM 917 N N . MET A 1 130 ? -4.035 -14.133 0.138 1.00 89.25 130 MET A N 1
ATOM 918 C CA . MET A 1 130 ? -4.654 -12.880 0.590 1.00 89.25 130 MET A CA 1
ATOM 919 C C . MET A 1 130 ? -6.188 -12.933 0.539 1.00 89.25 130 MET A C 1
ATOM 921 O O . MET A 1 130 ? -6.833 -12.504 1.492 1.00 89.25 130 MET A O 1
ATOM 925 N N . ILE A 1 131 ? -6.781 -13.478 -0.529 1.00 90.50 131 ILE A N 1
ATOM 926 C CA . ILE A 1 131 ? -8.244 -13.602 -0.663 1.00 90.50 131 ILE A CA 1
ATOM 927 C C . ILE A 1 131 ? -8.809 -14.527 0.419 1.00 90.50 131 ILE A C 1
ATOM 929 O O . ILE A 1 131 ? -9.771 -14.166 1.098 1.00 90.50 131 ILE A O 1
ATOM 933 N N . ILE A 1 132 ? -8.188 -15.694 0.613 1.00 91.75 132 ILE A N 1
ATOM 934 C CA . ILE A 1 132 ? -8.603 -16.668 1.630 1.00 91.75 132 ILE A CA 1
ATOM 935 C C . ILE A 1 132 ? -8.499 -16.056 3.034 1.00 91.75 132 ILE A C 1
ATOM 937 O O . ILE A 1 132 ? -9.402 -16.246 3.845 1.00 91.75 132 ILE A O 1
ATOM 941 N N . GLY A 1 133 ? -7.441 -15.287 3.314 1.00 89.19 133 GLY A N 1
ATOM 942 C CA . GLY A 1 133 ? -7.267 -14.590 4.591 1.00 89.19 133 GLY A CA 1
ATOM 943 C C . GLY A 1 133 ? -8.248 -13.430 4.810 1.00 89.19 133 GLY A C 1
ATOM 944 O O . GLY A 1 133 ? -8.708 -13.220 5.932 1.00 89.19 133 GLY A O 1
ATOM 945 N N . ALA A 1 134 ? -8.606 -12.692 3.756 1.00 91.00 134 ALA A N 1
ATOM 946 C CA . ALA A 1 134 ? -9.518 -11.550 3.844 1.00 91.00 134 ALA A CA 1
ATOM 947 C C . ALA A 1 134 ? -10.981 -11.967 4.067 1.00 91.00 134 ALA A C 1
ATOM 949 O O . ALA A 1 134 ? -11.710 -11.289 4.789 1.00 91.00 134 ALA A O 1
ATOM 950 N N . LEU A 1 135 ? -11.406 -13.093 3.489 1.00 93.25 135 LEU A N 1
ATOM 951 C CA . LEU A 1 135 ? -12.792 -13.565 3.526 1.00 93.25 135 LEU A CA 1
ATOM 952 C C . LEU A 1 135 ? -13.395 -13.695 4.945 1.00 93.25 135 LEU A C 1
ATOM 954 O O . LEU A 1 135 ? -14.468 -13.131 5.179 1.00 93.25 135 LEU A O 1
ATOM 958 N N . PRO A 1 136 ? -12.759 -14.370 5.927 1.00 93.38 136 PRO A N 1
ATOM 959 C CA . PRO A 1 136 ? -13.291 -14.423 7.290 1.00 93.38 136 PRO A CA 1
ATOM 960 C C . PRO A 1 136 ? -13.288 -13.046 7.968 1.00 93.38 136 PRO A C 1
ATOM 962 O O . PRO A 1 136 ? -14.207 -12.726 8.723 1.00 93.38 136 PRO A O 1
ATOM 965 N N . PHE A 1 137 ? -12.299 -12.199 7.670 1.00 90.81 137 PHE A N 1
ATOM 966 C CA . PHE A 1 137 ? -12.214 -10.854 8.234 1.00 90.81 137 PHE A CA 1
ATOM 967 C C . PHE A 1 137 ? -13.338 -9.939 7.723 1.00 90.81 137 PHE A C 1
ATOM 969 O O . PHE A 1 137 ? -13.867 -9.130 8.486 1.00 90.81 137 PHE A O 1
ATOM 976 N N . THR A 1 138 ? -13.788 -10.111 6.476 1.00 94.12 138 THR A N 1
ATOM 977 C CA . THR A 1 138 ? -14.961 -9.402 5.941 1.00 94.12 138 THR A CA 1
ATOM 978 C C . THR A 1 138 ? -16.227 -9.680 6.758 1.00 94.12 138 THR A C 1
ATOM 980 O O . THR A 1 138 ? -16.995 -8.752 7.013 1.00 94.12 138 THR A O 1
ATOM 983 N N . MET A 1 139 ? -16.434 -10.915 7.236 1.00 94.44 139 MET A N 1
ATOM 984 C CA . MET A 1 139 ? -17.565 -11.221 8.125 1.00 94.44 139 MET A CA 1
ATOM 985 C C . MET A 1 139 ? -17.469 -10.459 9.454 1.00 94.44 139 MET A C 1
ATOM 987 O O . MET A 1 139 ? -18.462 -9.890 9.910 1.00 94.44 139 MET A O 1
ATOM 991 N N . VAL A 1 140 ? -16.272 -10.384 10.045 1.00 93.81 140 VAL A N 1
ATOM 992 C CA . VAL A 1 140 ? -16.029 -9.620 11.282 1.00 93.81 140 VAL A CA 1
ATOM 993 C C . VAL A 1 140 ? -16.311 -8.130 11.072 1.00 93.81 140 VAL A C 1
ATOM 995 O O . VAL A 1 140 ? -17.002 -7.519 11.885 1.00 93.81 140 VAL A O 1
ATOM 998 N N . MET A 1 141 ? -15.856 -7.553 9.957 1.00 93.56 141 MET A N 1
ATOM 999 C CA . MET A 1 141 ? -16.151 -6.161 9.596 1.00 93.56 141 MET A CA 1
ATOM 1000 C C . MET A 1 141 ? -17.655 -5.898 9.468 1.00 93.56 141 MET A C 1
ATOM 1002 O O . MET A 1 141 ? -18.144 -4.897 9.992 1.00 93.56 141 MET A O 1
ATOM 1006 N N . GLY A 1 142 ? -18.409 -6.820 8.862 1.00 94.38 142 GLY A N 1
ATOM 1007 C CA . GLY A 1 142 ? -19.870 -6.725 8.794 1.00 94.38 142 GLY A CA 1
ATOM 1008 C C . GLY A 1 142 ? -20.524 -6.676 10.179 1.00 94.38 142 GLY A C 1
ATOM 1009 O O . GLY A 1 142 ? -21.373 -5.820 10.439 1.00 94.38 142 GLY A O 1
ATOM 1010 N N . LEU A 1 143 ? -20.083 -7.534 11.105 1.00 94.94 143 LEU A N 1
ATOM 1011 C CA . LEU A 1 143 ? -20.566 -7.525 12.490 1.00 94.94 143 LEU A CA 1
ATOM 1012 C C . LEU A 1 143 ? -20.201 -6.229 13.227 1.00 94.94 143 LEU A C 1
ATOM 1014 O O . LEU A 1 143 ? -21.018 -5.715 13.992 1.00 94.94 143 LEU A O 1
ATOM 1018 N N . MET A 1 144 ? -19.017 -5.663 12.976 1.00 94.56 144 MET A N 1
ATOM 1019 C CA . MET A 1 144 ? -18.609 -4.383 13.565 1.00 94.56 144 MET A CA 1
ATOM 1020 C C . MET A 1 144 ? -19.483 -3.220 13.086 1.00 94.56 144 MET A C 1
ATOM 1022 O O . MET A 1 144 ? -19.856 -2.378 13.902 1.00 94.56 144 MET A O 1
ATOM 1026 N N . CYS A 1 145 ? -19.891 -3.193 11.813 1.00 94.94 145 CYS A N 1
ATOM 1027 C CA . CYS A 1 145 ? -20.849 -2.200 11.317 1.00 94.94 145 CYS A CA 1
ATOM 1028 C C . CYS A 1 145 ? -22.200 -2.293 12.046 1.00 94.94 145 CYS A C 1
ATOM 1030 O O . CYS A 1 145 ? -22.752 -1.269 12.454 1.00 94.94 145 CYS A O 1
ATOM 1032 N N . VAL A 1 146 ? -22.712 -3.510 12.267 1.00 95.06 146 VAL A N 1
ATOM 1033 C CA . VAL A 1 146 ? -23.961 -3.734 13.018 1.00 95.06 146 VAL A CA 1
ATOM 1034 C C . VAL A 1 146 ? -23.808 -3.310 14.483 1.00 95.06 146 VAL A C 1
ATOM 1036 O O . VAL A 1 146 ? -24.691 -2.646 15.031 1.00 95.06 146 VAL A O 1
ATOM 1039 N N . ALA A 1 147 ? -22.685 -3.651 15.119 1.00 94.12 147 ALA A N 1
ATOM 1040 C CA . ALA A 1 147 ? -22.397 -3.264 16.497 1.00 94.12 147 ALA A CA 1
ATOM 1041 C C . ALA A 1 147 ? -22.311 -1.739 16.657 1.00 94.12 147 ALA A C 1
ATOM 1043 O O . ALA A 1 147 ? -22.887 -1.194 17.599 1.00 94.12 147 ALA A O 1
ATOM 1044 N N . LEU A 1 148 ? -21.661 -1.050 15.714 1.00 94.31 148 LEU A N 1
ATOM 1045 C CA . LEU A 1 148 ? -21.556 0.407 15.699 1.00 94.31 148 LEU A CA 1
ATOM 1046 C C . LEU A 1 148 ? -22.926 1.070 15.506 1.00 94.31 148 LEU A C 1
ATOM 1048 O O . LEU A 1 148 ? -23.267 1.983 16.253 1.00 94.31 148 LEU A O 1
ATOM 1052 N N . ALA A 1 149 ? -23.742 0.578 14.569 1.00 93.94 149 ALA A N 1
ATOM 1053 C CA . ALA A 1 149 ? -25.097 1.087 14.357 1.00 93.94 149 ALA A CA 1
ATOM 1054 C C . ALA A 1 149 ? -25.970 0.922 15.613 1.00 93.94 149 ALA A C 1
ATOM 1056 O O . ALA A 1 149 ? -26.681 1.845 16.014 1.00 93.94 149 ALA A O 1
ATOM 1057 N N . LYS A 1 150 ? -25.873 -0.234 16.284 1.00 92.44 150 LYS A N 1
ATOM 1058 C CA . LYS A 1 150 ? -26.573 -0.492 17.548 1.00 92.44 150 LYS A CA 1
ATOM 1059 C C . LYS A 1 150 ? -26.083 0.419 18.676 1.00 92.44 150 LYS A C 1
ATOM 1061 O O . LYS A 1 150 ? -26.904 0.902 19.455 1.00 92.44 150 LYS A O 1
ATOM 1066 N N . ALA A 1 151 ? -24.773 0.641 18.777 1.00 92.38 151 ALA A N 1
ATOM 1067 C CA . ALA A 1 151 ? -24.188 1.536 19.771 1.00 92.38 151 ALA A CA 1
ATOM 1068 C C . ALA A 1 151 ? -24.684 2.974 19.570 1.00 92.38 151 ALA A C 1
ATOM 1070 O O . ALA A 1 151 ? -25.211 3.563 20.509 1.00 92.38 151 ALA A O 1
ATOM 1071 N N . LEU A 1 152 ? -24.639 3.474 18.333 1.00 91.69 152 LEU A N 1
ATOM 1072 C CA . LEU A 1 152 ? -25.091 4.821 17.990 1.00 91.69 152 LEU A CA 1
ATOM 1073 C C . LEU A 1 152 ? -26.592 5.017 18.252 1.00 91.69 152 LEU A C 1
ATOM 1075 O O . LEU A 1 152 ? -27.002 6.041 18.795 1.00 91.69 152 LEU A O 1
ATOM 1079 N N . TYR A 1 153 ? -27.419 4.014 17.936 1.00 91.94 153 TYR A N 1
ATOM 1080 C CA . TYR A 1 153 ? -28.850 4.052 18.248 1.00 91.94 153 TYR A CA 1
ATOM 1081 C C . TYR A 1 153 ? -29.113 4.113 19.759 1.00 91.94 153 TYR A C 1
ATOM 1083 O O . TYR A 1 153 ? -29.971 4.870 20.218 1.00 91.94 153 TYR A O 1
ATOM 1091 N N . ARG A 1 154 ? -28.371 3.324 20.548 1.00 89.62 154 ARG A N 1
ATOM 1092 C CA . ARG A 1 154 ? -28.507 3.302 22.010 1.00 89.62 154 ARG A CA 1
ATOM 1093 C C . ARG A 1 154 ? -28.036 4.607 22.650 1.00 89.62 154 ARG A C 1
ATOM 1095 O O . ARG A 1 154 ? -28.662 5.052 23.610 1.00 89.62 154 ARG A O 1
ATOM 1102 N N . ASP A 1 155 ? -26.981 5.217 22.126 1.00 89.75 155 ASP A N 1
ATOM 1103 C CA . ASP A 1 155 ? -26.491 6.503 22.623 1.00 89.75 155 ASP A CA 1
ATOM 1104 C C . ASP A 1 155 ? -27.479 7.632 22.308 1.00 89.75 155 ASP A C 1
ATOM 1106 O O . ASP A 1 155 ? -27.825 8.393 23.208 1.00 89.75 155 ASP A O 1
ATOM 1110 N N . GLY A 1 156 ? -28.073 7.655 21.109 1.00 86.88 156 GLY A N 1
ATOM 1111 C CA . GLY A 1 156 ? -29.132 8.619 20.780 1.00 86.88 156 GLY A CA 1
ATOM 1112 C C . GLY A 1 156 ? -30.399 8.466 21.639 1.00 86.88 156 GLY A C 1
ATOM 1113 O O . GLY A 1 156 ? -31.071 9.448 21.949 1.00 86.88 156 GLY A O 1
ATOM 1114 N N . GLN A 1 157 ? -30.732 7.244 22.065 1.00 83.00 157 GLN A N 1
ATOM 1115 C CA . GLN A 1 157 ? -31.820 6.992 23.022 1.00 83.00 157 GLN A CA 1
ATOM 1116 C C . GLN A 1 157 ? -31.484 7.514 24.429 1.00 83.00 157 GLN A C 1
ATOM 1118 O O . GLN A 1 157 ? -32.339 8.110 25.085 1.00 83.00 157 GLN A O 1
ATOM 1123 N N . ARG A 1 158 ? -30.238 7.320 24.887 1.00 81.81 158 ARG A N 1
ATOM 1124 C CA . ARG A 1 158 ? -29.756 7.829 26.183 1.00 81.81 158 ARG A CA 1
ATOM 1125 C C . ARG A 1 158 ? -29.744 9.352 26.231 1.00 81.81 158 ARG A C 1
ATOM 1127 O O . ARG A 1 158 ? -30.162 9.919 27.236 1.00 81.81 158 ARG A O 1
ATOM 1134 N N . GLU A 1 159 ? -29.319 9.995 25.150 1.00 82.81 159 GLU A N 1
ATOM 1135 C CA . GLU A 1 159 ? -29.318 11.452 25.030 1.00 82.81 159 GLU A CA 1
ATOM 1136 C C . GLU A 1 159 ? -30.741 12.019 25.122 1.00 82.81 159 GLU A C 1
ATOM 1138 O O . GLU A 1 159 ? -31.004 12.870 25.966 1.00 82.81 159 GLU A O 1
ATOM 1143 N N . LYS A 1 160 ? -31.700 11.460 24.367 1.00 76.19 160 LYS A N 1
ATOM 1144 C CA . LYS A 1 160 ? -33.116 11.872 24.432 1.00 76.19 160 LYS A CA 1
ATOM 1145 C C . LYS A 1 160 ? -33.723 11.718 25.828 1.00 76.19 160 LYS A C 1
ATOM 1147 O O . LYS A 1 160 ? -34.449 12.602 26.278 1.00 76.19 160 LYS A O 1
ATOM 1152 N N . ALA A 1 161 ? -33.432 10.613 26.515 1.00 74.19 161 ALA A N 1
ATOM 1153 C CA . ALA A 1 161 ? -33.906 10.385 27.879 1.00 74.19 161 ALA A CA 1
ATOM 1154 C C . ALA A 1 161 ? -33.312 11.397 28.877 1.00 74.19 161 ALA A C 1
ATOM 1156 O O . ALA A 1 161 ? -34.023 11.874 29.760 1.00 74.19 161 ALA A O 1
ATOM 1157 N N . ALA A 1 162 ? -32.038 11.768 28.711 1.00 73.56 162 ALA A N 1
ATOM 1158 C CA . ALA A 1 162 ? -31.392 12.789 29.531 1.00 73.56 162 ALA A CA 1
ATOM 1159 C C . ALA A 1 162 ? -31.983 14.191 29.290 1.00 73.56 162 ALA A C 1
ATOM 1161 O O . ALA A 1 162 ? -32.216 14.924 30.249 1.00 73.56 162 ALA A O 1
ATOM 1162 N N . THR A 1 163 ? -32.292 14.554 28.040 1.00 76.19 163 THR A N 1
ATOM 1163 C CA . THR A 1 163 ? -32.922 15.846 27.709 1.00 76.19 163 THR A CA 1
ATOM 1164 C C . THR A 1 163 ? -34.336 15.970 28.289 1.00 76.19 163 THR A C 1
ATOM 1166 O O . THR A 1 163 ? -34.698 17.020 28.818 1.00 76.19 163 THR A O 1
ATOM 1169 N N . LEU A 1 164 ? -35.128 14.892 28.241 1.00 71.50 164 LEU A N 1
ATOM 1170 C CA . LEU A 1 164 ? -36.483 14.858 28.807 1.00 71.50 164 LEU A CA 1
ATOM 1171 C C . LEU A 1 164 ? -36.483 14.988 30.338 1.00 71.50 164 LEU A C 1
ATOM 1173 O O . LEU A 1 164 ? -37.368 15.632 30.888 1.00 71.50 164 LEU A O 1
ATOM 1177 N N . ALA A 1 165 ? -35.482 14.428 31.022 1.00 69.06 165 ALA A N 1
ATOM 1178 C CA . ALA A 1 165 ? -35.333 14.558 32.473 1.00 69.06 165 ALA A CA 1
ATOM 1179 C C . ALA A 1 165 ? -34.820 15.943 32.920 1.00 69.06 165 ALA A C 1
ATOM 1181 O O . ALA A 1 165 ? -35.016 16.323 34.071 1.00 69.06 165 ALA A O 1
ATOM 1182 N N . ALA A 1 166 ? -34.157 16.690 32.030 1.00 66.56 166 ALA A N 1
ATOM 1183 C CA . ALA A 1 166 ? -33.601 18.014 32.316 1.00 66.56 166 ALA A CA 1
ATOM 1184 C C . ALA A 1 166 ? -34.577 19.176 32.050 1.00 66.56 166 ALA A C 1
ATOM 1186 O O . ALA A 1 166 ? -34.268 20.314 32.398 1.00 66.56 166 ALA A O 1
ATOM 1187 N N . THR A 1 167 ? -35.737 18.915 31.439 1.00 59.88 167 THR A N 1
ATOM 1188 C CA . THR A 1 167 ? -36.774 19.937 31.230 1.00 59.88 167 THR A CA 1
ATOM 1189 C C . THR A 1 167 ? -37.593 20.061 32.522 1.00 59.88 167 THR A C 1
ATOM 1191 O O . THR A 1 167 ? -38.232 19.077 32.901 1.00 59.88 167 THR A O 1
ATOM 1194 N N . PRO A 1 168 ? -37.567 21.205 33.239 1.00 57.41 168 PRO A N 1
ATOM 1195 C CA . PRO A 1 168 ? -38.371 21.378 34.443 1.00 57.41 168 PRO A CA 1
ATOM 1196 C C . PRO A 1 168 ? -39.847 21.262 34.066 1.00 57.41 168 PRO A C 1
ATOM 1198 O O . PRO A 1 168 ? -40.282 21.893 33.104 1.00 57.41 168 PRO A O 1
ATOM 1201 N N . ALA A 1 169 ? -40.596 20.439 34.797 1.00 62.94 169 ALA A N 1
ATOM 1202 C CA . ALA A 1 169 ? -42.047 20.432 34.698 1.00 62.94 169 ALA A CA 1
ATOM 1203 C C . ALA A 1 169 ? -42.557 21.817 35.132 1.00 62.94 169 ALA A C 1
ATOM 1205 O O . ALA A 1 169 ? -42.362 22.191 36.290 1.00 62.94 169 ALA A O 1
ATOM 1206 N N . GLU A 1 170 ? -43.117 22.581 34.189 1.00 49.56 170 GLU A N 1
ATOM 1207 C CA . GLU A 1 170 ? -43.961 23.746 34.497 1.00 49.56 170 GLU A CA 1
ATOM 1208 C C . GLU A 1 170 ? -45.215 23.326 35.275 1.00 49.56 170 GLU A C 1
ATOM 1210 O O . GLU A 1 170 ? -45.759 22.230 34.990 1.00 49.56 170 GLU A O 1
#

pLDDT: mean 84.31, std 9.72, range [49.56, 95.69]

Foldseek 3Di:
DVVVVVVVVVVVCCPQVVQLVVCVVVCLLVCVLVPDDPVCNSLSSLPSVDDDPVSVVVVVVVVVVVVVCVVVVLQVVQQVVVCVVVVNDNDDDPVSSVVVVVVVVVVLVVLLVVCVVVVHHSVVSVVVVVVVVVVVVVVVVVVVVVVVVVVVVVVVVVVVVVVVVPDDDD